Protein AF-A0A528CH02-F1 (afdb_monomer_lite)

Radius of gyration: 14.69 Å; chains: 1; bounding box: 31×23×42 Å

Structure (mmCIF, N/CA/C/O backbone):
data_AF-A0A528CH02-F1
#
_entry.id   AF-A0A528CH02-F1
#
loop_
_atom_site.group_PDB
_atom_site.id
_atom_site.type_symbol
_atom_site.label_atom_id
_atom_site.label_alt_id
_atom_site.label_comp_id
_atom_site.label_asym_id
_atom_site.label_entity_id
_atom_site.label_seq_id
_atom_site.pdbx_PDB_ins_code
_atom_site.Cartn_x
_atom_site.Cartn_y
_atom_site.Cartn_z
_atom_site.occupancy
_atom_site.B_iso_or_equiv
_atom_site.auth_seq_id
_atom_site.auth_comp_id
_atom_site.auth_asym_id
_atom_site.auth_atom_id
_atom_site.pdbx_PDB_model_num
ATOM 1 N N . ASP A 1 1 ? 10.118 -13.555 2.135 1.00 84.31 1 ASP A N 1
ATOM 2 C CA . ASP A 1 1 ? 9.017 -13.189 3.048 1.00 84.31 1 ASP A CA 1
ATOM 3 C C . ASP A 1 1 ? 8.286 -11.967 2.526 1.00 84.31 1 ASP A C 1
ATOM 5 O O . ASP A 1 1 ? 8.900 -11.175 1.823 1.00 84.31 1 ASP A O 1
ATOM 9 N N . LEU A 1 2 ? 6.992 -11.848 2.827 1.00 96.44 2 LEU A N 1
ATOM 10 C CA . LEU A 1 2 ? 6.166 -10.673 2.532 1.00 96.44 2 LEU A CA 1
ATOM 11 C C . LEU A 1 2 ? 5.581 -10.144 3.840 1.00 96.44 2 LEU A C 1
ATOM 13 O O . LEU A 1 2 ? 5.323 -10.921 4.761 1.00 96.44 2 LEU A O 1
ATOM 17 N N . TYR A 1 3 ? 5.343 -8.839 3.899 1.00 98.31 3 TYR A N 1
ATOM 18 C CA . TYR A 1 3 ? 4.737 -8.178 5.050 1.00 98.31 3 TYR A CA 1
ATOM 19 C C . TYR A 1 3 ? 3.363 -7.645 4.660 1.00 98.31 3 TYR A C 1
ATOM 21 O O . TYR A 1 3 ? 3.211 -7.074 3.583 1.00 98.31 3 TYR A O 1
ATOM 29 N N . VAL A 1 4 ? 2.371 -7.816 5.532 1.00 98.00 4 VAL A N 1
ATOM 30 C CA . VAL A 1 4 ? 0.990 -7.377 5.291 1.00 98.00 4 VAL A CA 1
ATOM 31 C C . VAL A 1 4 ? 0.545 -6.479 6.439 1.00 98.00 4 VAL A C 1
ATOM 33 O O . VAL A 1 4 ? 0.756 -6.818 7.603 1.00 98.00 4 VAL A O 1
ATOM 36 N N . GLN A 1 5 ? -0.042 -5.329 6.113 1.00 98.12 5 GLN A N 1
ATOM 37 C CA . GLN A 1 5 ? -0.682 -4.429 7.072 1.00 98.12 5 GLN A CA 1
ATOM 38 C C . GLN A 1 5 ? -2.114 -4.149 6.627 1.00 98.12 5 GLN A C 1
ATOM 40 O O . GLN A 1 5 ? -2.330 -3.729 5.491 1.00 98.12 5 GLN A O 1
ATOM 45 N N . ASP A 1 6 ? -3.054 -4.327 7.546 1.00 98.56 6 ASP A N 1
ATOM 46 C CA . ASP A 1 6 ? -4.438 -3.885 7.405 1.00 98.56 6 ASP A CA 1
ATOM 47 C C . ASP A 1 6 ? -4.608 -2.587 8.191 1.00 98.56 6 ASP A C 1
ATOM 49 O O . ASP A 1 6 ? -4.356 -2.532 9.398 1.00 98.56 6 ASP A O 1
ATOM 53 N N . LEU A 1 7 ? -4.914 -1.514 7.467 1.00 98.38 7 LEU A N 1
ATOM 54 C CA . LEU A 1 7 ? -4.854 -0.136 7.944 1.00 98.38 7 LEU A CA 1
ATOM 55 C C . LEU A 1 7 ? -6.016 0.678 7.374 1.00 98.38 7 LEU A C 1
ATOM 57 O O . LEU A 1 7 ? -6.668 0.271 6.417 1.00 98.38 7 LEU A O 1
ATOM 61 N N . VAL A 1 8 ? -6.267 1.851 7.944 1.00 98.31 8 VAL A N 1
ATOM 62 C CA . VAL A 1 8 ? -7.364 2.731 7.529 1.00 98.31 8 VAL A CA 1
ATOM 63 C C . VAL A 1 8 ? -6.827 4.103 7.134 1.00 98.31 8 VAL A C 1
ATOM 65 O O . VAL A 1 8 ? -6.073 4.736 7.878 1.00 98.31 8 VAL A O 1
ATOM 68 N N . GLY A 1 9 ? -7.205 4.564 5.943 1.00 97.69 9 GLY A N 1
ATOM 69 C CA . GLY A 1 9 ? -6.973 5.931 5.486 1.00 97.69 9 GLY A CA 1
ATOM 70 C C . GLY A 1 9 ? -8.182 6.818 5.777 1.00 97.69 9 GLY A C 1
ATOM 71 O O . GLY A 1 9 ? -9.290 6.475 5.384 1.00 97.69 9 GLY A O 1
ATOM 72 N N . GLY A 1 10 ? -7.964 7.969 6.418 1.00 96.88 10 GLY A N 1
ATOM 73 C CA . GLY A 1 10 ? -9.036 8.895 6.806 1.00 96.88 10 GLY A CA 1
ATOM 74 C C . GLY A 1 10 ? -9.646 8.560 8.171 1.00 96.88 10 GLY A C 1
ATOM 75 O O . GLY A 1 10 ? -9.853 7.399 8.499 1.00 96.88 10 GLY A O 1
ATOM 76 N N . ALA A 1 11 ? -9.887 9.592 8.985 1.00 96.12 11 ALA A N 1
ATOM 77 C CA . ALA A 1 11 ? -10.400 9.451 10.354 1.00 96.12 11 ALA A CA 1
ATOM 78 C C . ALA A 1 11 ? -11.928 9.603 10.465 1.00 96.12 11 ALA A C 1
ATOM 80 O O . ALA A 1 11 ? -12.485 9.370 11.532 1.00 96.12 11 ALA A O 1
ATOM 81 N N . ASP A 1 12 ? -12.583 10.053 9.395 1.00 97.06 12 ASP A N 1
ATOM 82 C CA . ASP A 1 12 ? -14.037 10.172 9.326 1.00 97.06 12 ASP A CA 1
ATOM 83 C C . ASP A 1 12 ? -14.638 8.799 9.006 1.00 97.06 12 ASP A C 1
ATOM 85 O O . ASP A 1 12 ? -14.241 8.170 8.027 1.00 97.06 12 ASP A O 1
ATOM 89 N N . GLU A 1 13 ? -15.567 8.326 9.834 1.00 93.25 13 GLU A N 1
ATOM 90 C CA . GLU A 1 13 ? -16.135 6.978 9.730 1.00 93.25 13 GLU A CA 1
ATOM 91 C C . GLU A 1 13 ? -16.914 6.736 8.432 1.00 93.25 13 GLU A C 1
ATOM 93 O O . GLU A 1 13 ? -16.903 5.613 7.931 1.00 93.25 13 GLU A O 1
ATOM 98 N N . ASP A 1 14 ? -17.537 7.773 7.868 1.00 96.25 14 ASP A N 1
ATOM 99 C CA . ASP A 1 14 ? -18.346 7.662 6.651 1.00 96.25 14 ASP A CA 1
ATOM 100 C C . ASP A 1 14 ? -17.488 7.768 5.378 1.00 96.25 14 ASP A C 1
ATOM 102 O O . ASP A 1 14 ? -17.931 7.400 4.288 1.00 96.25 14 ASP A O 1
ATOM 106 N N . LEU A 1 15 ? -16.258 8.281 5.504 1.00 96.44 15 LEU A N 1
ATOM 107 C CA . LEU A 1 15 ? -15.351 8.559 4.384 1.00 96.44 15 LEU A CA 1
ATOM 108 C C . LEU A 1 15 ? -14.027 7.786 4.452 1.00 96.44 15 LEU A C 1
ATOM 110 O O . LEU A 1 15 ? -13.164 7.976 3.588 1.00 96.44 15 LEU A O 1
ATOM 114 N N . LYS A 1 16 ? -13.831 6.951 5.476 1.00 96.81 16 LYS A N 1
ATOM 115 C CA . LYS A 1 16 ? -12.611 6.159 5.631 1.00 96.81 16 LYS A CA 1
ATOM 116 C C . LYS A 1 16 ? -12.477 5.107 4.536 1.00 96.81 16 LYS A C 1
ATOM 118 O O . LYS A 1 16 ? -13.456 4.607 3.993 1.00 96.81 16 LYS A O 1
ATOM 123 N N . LEU A 1 17 ? -11.233 4.735 4.259 1.00 97.62 17 LEU A N 1
ATOM 124 C CA . LEU A 1 17 ? -10.877 3.712 3.286 1.00 97.62 17 LEU A CA 1
ATOM 125 C C . LEU A 1 17 ? -10.095 2.595 3.970 1.00 97.62 17 LEU A C 1
ATOM 127 O O . LEU A 1 17 ? -8.956 2.797 4.412 1.00 97.62 17 LEU A O 1
ATOM 131 N N . THR A 1 18 ? -10.681 1.403 4.035 1.00 97.94 18 THR A N 1
ATOM 132 C CA . THR A 1 18 ? -9.962 0.224 4.523 1.00 97.94 18 THR A CA 1
ATOM 133 C C . THR A 1 18 ? -8.931 -0.206 3.480 1.00 97.94 18 THR A C 1
ATOM 135 O O . THR A 1 18 ? -9.224 -0.375 2.297 1.00 97.94 18 THR A O 1
ATOM 138 N N . THR A 1 19 ? -7.673 -0.321 3.895 1.00 98.31 19 THR A N 1
ATOM 139 C CA . THR A 1 19 ? -6.542 -0.520 2.989 1.00 98.31 19 THR A CA 1
ATOM 140 C C . THR A 1 19 ? -5.673 -1.678 3.458 1.00 98.31 19 THR A C 1
ATOM 142 O O . THR A 1 19 ? -5.144 -1.655 4.570 1.00 98.31 19 THR A O 1
ATOM 145 N N . ARG A 1 20 ? -5.464 -2.669 2.586 1.00 98.56 20 ARG A N 1
ATOM 146 C CA . ARG A 1 20 ? -4.465 -3.728 2.782 1.00 98.56 20 ARG A CA 1
ATOM 147 C C . ARG A 1 20 ? -3.202 -3.393 2.007 1.00 98.56 20 ARG A C 1
ATOM 149 O O . ARG A 1 20 ? -3.245 -3.213 0.793 1.00 98.56 20 ARG A O 1
ATOM 156 N N . VAL A 1 21 ? -2.069 -3.349 2.694 1.00 98.56 21 VAL A N 1
ATOM 157 C CA . VAL A 1 21 ? -0.771 -3.024 2.095 1.00 98.56 21 VAL A CA 1
ATOM 158 C C . VAL A 1 21 ? 0.159 -4.219 2.216 1.00 98.56 21 VAL A C 1
ATOM 160 O O . VAL A 1 21 ? 0.477 -4.657 3.321 1.00 98.56 21 VAL A O 1
ATOM 163 N N . VAL A 1 22 ? 0.587 -4.745 1.070 1.00 98.50 22 VAL A N 1
ATOM 164 C CA . VAL A 1 22 ? 1.537 -5.854 0.963 1.00 98.50 22 VAL A CA 1
ATOM 165 C C . VAL A 1 22 ? 2.877 -5.297 0.506 1.00 98.50 22 VAL A C 1
ATOM 167 O O . VAL A 1 22 ? 2.953 -4.696 -0.564 1.00 98.50 22 VAL A O 1
ATOM 170 N N . THR A 1 23 ? 3.932 -5.492 1.297 1.00 98.62 23 THR A N 1
ATOM 171 C CA . THR A 1 23 ? 5.264 -4.941 1.010 1.00 98.62 23 THR A CA 1
ATOM 172 C C . THR A 1 23 ? 6.337 -6.023 0.968 1.00 98.62 23 THR A C 1
ATOM 174 O O . THR A 1 23 ? 6.315 -6.988 1.738 1.00 98.62 23 THR A O 1
ATOM 177 N N . GLU A 1 24 ? 7.323 -5.833 0.092 1.00 98.00 24 GLU A N 1
ATOM 178 C CA . GLU A 1 24 ? 8.517 -6.685 0.020 1.00 98.00 24 GLU A CA 1
ATOM 179 C C . GLU A 1 24 ? 9.463 -6.469 1.217 1.00 98.00 24 GLU A C 1
ATOM 181 O O . GLU A 1 24 ? 10.035 -7.417 1.754 1.00 98.00 24 GLU A O 1
ATOM 186 N N . PHE A 1 25 ? 9.615 -5.220 1.671 1.00 98.06 25 PHE A N 1
ATOM 187 C CA . PHE A 1 25 ? 10.548 -4.863 2.742 1.00 98.06 25 PHE A CA 1
ATOM 188 C C . PHE A 1 25 ? 9.843 -4.542 4.063 1.00 98.06 25 PHE A C 1
ATOM 190 O O . PHE A 1 25 ? 8.806 -3.875 4.095 1.00 98.06 25 PHE A O 1
ATOM 197 N N . ALA A 1 26 ? 10.461 -4.953 5.176 1.00 98.19 26 ALA A N 1
ATOM 198 C CA . ALA A 1 26 ? 9.936 -4.735 6.527 1.00 98.19 26 ALA A CA 1
ATOM 199 C C . ALA A 1 26 ? 9.776 -3.246 6.863 1.00 98.19 26 ALA A C 1
ATOM 201 O O . ALA A 1 26 ? 8.802 -2.834 7.488 1.00 98.19 26 ALA A O 1
ATOM 202 N N . TRP A 1 27 ? 10.730 -2.418 6.436 1.00 97.88 27 TRP A N 1
ATOM 203 C CA . TRP A 1 27 ? 10.706 -0.992 6.743 1.00 97.88 27 TRP A CA 1
ATOM 204 C C . TRP A 1 27 ? 9.652 -0.230 5.922 1.00 97.88 27 TRP A C 1
ATOM 206 O O . TRP A 1 27 ? 9.134 0.764 6.420 1.00 97.88 27 TRP A O 1
ATOM 216 N N . HIS A 1 28 ? 9.254 -0.724 4.740 1.00 98.38 28 HIS A N 1
ATOM 217 C CA . HIS A 1 28 ? 8.075 -0.215 4.021 1.00 98.38 28 HIS A CA 1
ATOM 218 C C . HIS A 1 28 ? 6.787 -0.517 4.803 1.00 98.38 28 HIS A C 1
ATOM 220 O O . HIS A 1 28 ? 5.934 0.354 4.971 1.00 98.38 28 HIS A O 1
ATOM 226 N N . SER A 1 29 ? 6.683 -1.726 5.366 1.00 98.44 29 SER A N 1
ATOM 227 C CA . SER A 1 29 ? 5.565 -2.116 6.234 1.00 98.44 29 SER A CA 1
ATOM 228 C C . SER A 1 29 ? 5.477 -1.232 7.486 1.00 98.44 29 SER A C 1
ATOM 230 O O . SER A 1 29 ? 4.398 -0.776 7.865 1.00 98.44 29 SER A O 1
ATOM 232 N N . LEU A 1 30 ? 6.621 -0.929 8.111 1.00 98.38 30 LEU A N 1
ATOM 233 C CA . LEU A 1 30 ? 6.685 -0.009 9.248 1.00 98.38 30 LEU A CA 1
ATOM 234 C C . LEU A 1 30 ? 6.336 1.430 8.845 1.00 98.38 30 LEU A C 1
ATOM 236 O O . LEU A 1 30 ? 5.631 2.114 9.583 1.00 98.38 30 LEU A O 1
ATOM 240 N N . PHE A 1 31 ? 6.815 1.884 7.685 1.00 98.50 31 PHE A N 1
ATOM 241 C CA . PHE A 1 31 ? 6.521 3.212 7.157 1.00 98.50 31 PHE A CA 1
ATOM 242 C C . PHE A 1 31 ? 5.013 3.424 7.027 1.00 98.50 31 PHE A C 1
ATOM 244 O O . PHE A 1 31 ? 4.482 4.371 7.603 1.00 98.50 31 PHE A O 1
ATOM 251 N N . ILE A 1 32 ? 4.307 2.510 6.356 1.00 98.25 32 ILE A N 1
ATOM 252 C CA . ILE A 1 32 ? 2.868 2.681 6.140 1.00 98.25 32 ILE A CA 1
ATOM 253 C C . ILE A 1 32 ? 2.061 2.556 7.438 1.00 98.25 32 ILE A C 1
ATOM 255 O O . ILE A 1 32 ? 1.110 3.308 7.646 1.00 98.25 32 ILE A O 1
ATOM 259 N N . ARG A 1 33 ? 2.501 1.694 8.365 1.00 98.00 33 ARG A N 1
ATOM 260 C CA . ARG A 1 33 ? 1.907 1.547 9.704 1.00 98.00 33 ARG A CA 1
ATOM 261 C C . ARG A 1 33 ? 1.974 2.827 10.545 1.00 98.00 33 ARG A C 1
ATOM 263 O O . ARG A 1 33 ? 1.148 2.992 11.438 1.00 98.00 33 ARG A O 1
ATOM 270 N N . ASN A 1 34 ? 2.946 3.705 10.293 1.00 98.19 34 ASN A N 1
ATOM 271 C CA . ASN A 1 34 ? 3.056 4.998 10.975 1.00 98.19 34 ASN A CA 1
ATOM 272 C C . ASN A 1 34 ? 2.184 6.092 10.342 1.00 98.19 34 ASN A C 1
ATOM 274 O O . ASN A 1 34 ? 1.911 7.090 11.002 1.00 98.19 34 ASN A O 1
ATOM 278 N N . LEU A 1 35 ? 1.797 5.940 9.073 1.00 98.00 35 LEU A N 1
ATOM 279 C CA . LEU A 1 35 ? 1.065 6.968 8.329 1.00 98.00 35 LEU A CA 1
ATOM 280 C C . LEU A 1 35 ? -0.446 6.755 8.324 1.00 98.00 35 LEU A C 1
ATOM 282 O O . LEU A 1 35 ? -1.191 7.732 8.305 1.00 98.00 35 LEU A O 1
ATOM 286 N N . LEU A 1 36 ? -0.897 5.501 8.320 1.00 98.25 36 LEU A N 1
ATOM 287 C CA . LEU A 1 36 ? -2.318 5.167 8.342 1.00 98.25 36 LEU A CA 1
ATOM 288 C C . LEU A 1 36 ? -2.787 4.800 9.751 1.00 98.25 36 LEU A C 1
ATOM 290 O O . LEU A 1 36 ? -1.999 4.461 10.637 1.00 98.25 36 LEU A O 1
ATOM 294 N N . ILE A 1 37 ? -4.100 4.861 9.950 1.00 98.19 37 ILE A N 1
ATOM 295 C CA . ILE A 1 37 ? -4.737 4.530 11.220 1.00 98.19 37 ILE A CA 1
ATOM 296 C C . ILE A 1 37 ? -4.705 3.015 11.398 1.00 98.19 37 ILE A C 1
ATOM 298 O O . ILE A 1 37 ? -4.964 2.249 10.469 1.00 98.19 37 ILE A O 1
ATOM 302 N N . ARG A 1 38 ? -4.364 2.588 12.613 1.00 97.69 38 ARG A N 1
ATOM 303 C CA . ARG A 1 38 ? -4.359 1.179 13.000 1.00 97.69 38 ARG A CA 1
ATOM 304 C C . ARG A 1 38 ? -5.740 0.833 13.558 1.00 97.69 38 ARG A C 1
ATOM 306 O O . ARG A 1 38 ? -6.111 1.462 14.548 1.00 97.69 38 ARG A O 1
ATOM 313 N N . PRO A 1 39 ? -6.457 -0.133 12.963 1.00 96.44 39 PRO A N 1
ATOM 314 C CA . PRO A 1 39 ? -7.681 -0.662 13.547 1.00 96.44 39 PRO A CA 1
ATOM 315 C C . PRO A 1 39 ? -7.416 -1.294 14.910 1.00 96.44 39 PRO A C 1
ATOM 317 O O . PRO A 1 39 ? -6.291 -1.719 15.214 1.00 96.44 39 PRO A O 1
ATOM 320 N N . GLU A 1 40 ? -8.471 -1.412 15.700 1.00 95.62 40 GLU A N 1
ATOM 321 C CA . GLU A 1 40 ? -8.452 -2.222 16.905 1.00 95.62 40 GLU A CA 1
ATOM 322 C C . GLU A 1 40 ? -8.311 -3.706 16.548 1.00 95.62 40 GLU A C 1
ATOM 324 O O . GLU A 1 40 ? -8.762 -4.176 15.503 1.00 95.62 40 GLU A O 1
ATOM 329 N N . ALA A 1 41 ? -7.696 -4.485 17.439 1.00 95.38 41 ALA A N 1
ATOM 330 C CA . ALA A 1 41 ? -7.391 -5.891 17.160 1.00 95.38 41 ALA A CA 1
ATOM 331 C C . ALA A 1 41 ? -8.639 -6.731 16.822 1.00 95.38 41 ALA A C 1
ATOM 333 O O . ALA A 1 41 ? -8.552 -7.650 16.013 1.00 95.38 41 ALA A O 1
ATOM 334 N N . ALA A 1 42 ? -9.792 -6.401 17.412 1.00 96.44 42 ALA A N 1
ATOM 335 C CA . ALA A 1 42 ? -11.058 -7.084 17.153 1.00 96.44 42 ALA A CA 1
ATOM 336 C C . ALA A 1 42 ? -11.606 -6.823 15.739 1.00 96.44 42 ALA A C 1
ATOM 338 O O . ALA A 1 42 ? -12.290 -7.673 15.179 1.00 96.44 42 ALA A O 1
ATOM 339 N N . GLU A 1 43 ? -11.288 -5.675 15.138 1.00 93.56 43 GLU A N 1
ATOM 340 C CA . GLU A 1 43 ? -11.731 -5.332 13.782 1.00 93.56 43 GLU A CA 1
ATOM 341 C C . GLU A 1 43 ? -10.954 -6.120 12.716 1.00 93.56 43 GLU A C 1
ATOM 343 O O . GLU A 1 43 ? -11.444 -6.329 11.607 1.00 93.56 43 GLU A O 1
ATOM 348 N N . LEU A 1 44 ? -9.750 -6.598 13.054 1.00 95.19 44 LEU A N 1
ATOM 349 C CA . LEU A 1 44 ? -8.868 -7.300 12.121 1.00 95.19 44 LEU A CA 1
ATOM 350 C C . LEU A 1 44 ? -9.374 -8.696 11.730 1.00 95.19 44 LEU A C 1
ATOM 352 O O . LEU A 1 44 ? -9.083 -9.155 10.628 1.00 95.19 44 LEU A O 1
ATOM 356 N N . GLU A 1 45 ? -10.143 -9.372 12.592 1.00 94.88 45 GLU A N 1
ATOM 357 C CA . GLU A 1 45 ? -10.657 -10.728 12.323 1.00 94.88 45 GLU A CA 1
ATOM 358 C C . GLU A 1 45 ? -11.578 -10.774 11.094 1.00 94.88 45 GLU A C 1
ATOM 360 O O . GLU A 1 45 ? -11.635 -11.774 10.373 1.00 94.88 45 GLU A O 1
ATOM 365 N N . HIS A 1 46 ? -12.277 -9.672 10.827 1.00 94.56 46 HIS A N 1
ATOM 366 C CA . HIS A 1 46 ? -13.243 -9.548 9.736 1.00 94.56 46 HIS A CA 1
ATOM 367 C C . HIS A 1 46 ? -12.856 -8.453 8.735 1.00 94.56 46 HIS A C 1
ATOM 369 O O . HIS A 1 46 ? -13.704 -7.967 7.989 1.00 94.56 46 HIS A O 1
ATOM 375 N N . PHE A 1 47 ? -11.579 -8.063 8.707 1.00 96.19 47 PHE A N 1
ATOM 376 C CA . PHE A 1 47 ? -11.101 -6.971 7.869 1.00 96.19 47 PHE A CA 1
ATOM 377 C C . PHE A 1 47 ? -11.169 -7.322 6.378 1.00 96.19 47 PHE A C 1
ATOM 379 O O . PHE A 1 47 ? -10.478 -8.227 5.892 1.00 96.19 47 PHE A O 1
ATOM 386 N N . VA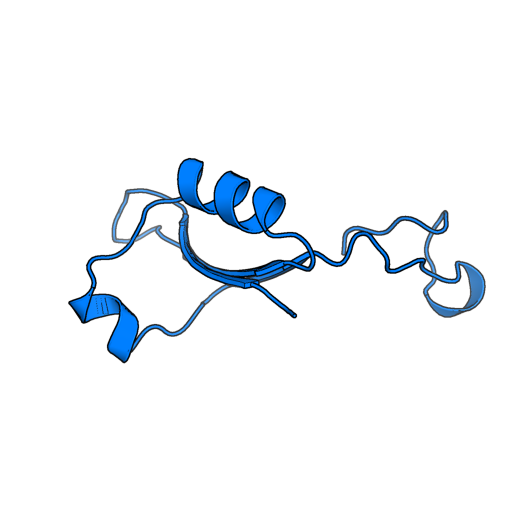L A 1 48 ? -11.971 -6.558 5.639 1.00 96.50 48 VAL A N 1
ATOM 387 C CA . VAL A 1 48 ? -12.086 -6.631 4.180 1.00 96.50 48 VAL A CA 1
ATOM 388 C C . VAL A 1 48 ? -11.588 -5.306 3.608 1.00 96.50 48 VAL A C 1
ATOM 390 O O . VAL A 1 48 ? -12.202 -4.288 3.900 1.00 96.50 48 VAL A O 1
ATOM 393 N N . PRO A 1 49 ? -10.489 -5.292 2.832 1.00 97.62 49 PRO A N 1
ATOM 394 C CA . PRO A 1 49 ? -9.954 -4.056 2.277 1.00 97.62 49 PRO A CA 1
ATOM 395 C C . PRO A 1 49 ? -10.759 -3.580 1.064 1.00 97.62 49 PRO A C 1
ATOM 397 O O . PRO A 1 49 ? -10.944 -4.331 0.105 1.00 97.62 49 PRO A O 1
ATOM 400 N N . ASP A 1 50 ? -11.123 -2.304 1.059 1.00 97.94 50 ASP A N 1
ATOM 401 C CA . ASP A 1 50 ? -11.657 -1.597 -0.109 1.00 97.94 50 ASP A CA 1
ATOM 402 C C . ASP A 1 50 ? -10.552 -1.311 -1.136 1.00 97.94 50 ASP A C 1
ATOM 404 O O . ASP A 1 50 ? -10.771 -1.349 -2.347 1.00 97.94 50 ASP A O 1
ATOM 408 N N . MET A 1 51 ? -9.335 -1.047 -0.648 1.00 97.75 51 MET A N 1
ATOM 409 C CA . MET A 1 51 ? -8.150 -0.797 -1.463 1.00 97.75 51 MET A CA 1
ATOM 410 C C . MET A 1 51 ? -7.026 -1.765 -1.108 1.00 97.75 51 MET A C 1
ATOM 412 O O . MET A 1 51 ? -6.714 -1.999 0.058 1.00 97.75 51 MET A O 1
ATOM 416 N N . THR A 1 52 ? -6.360 -2.300 -2.128 1.00 98.25 52 THR A N 1
ATOM 417 C CA . THR A 1 52 ? -5.142 -3.096 -1.946 1.00 98.25 52 THR A CA 1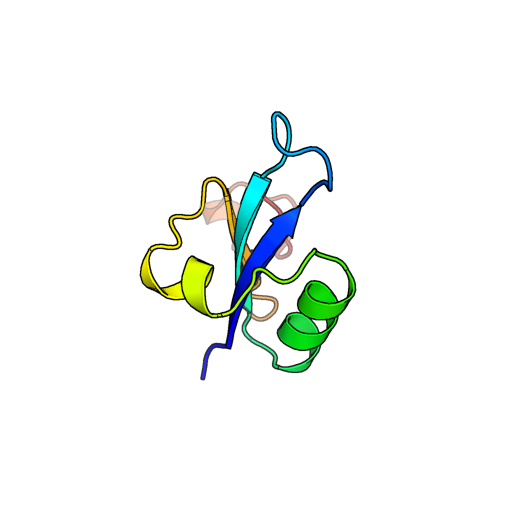
ATOM 418 C C . THR A 1 52 ? -3.962 -2.393 -2.598 1.00 98.25 52 THR A C 1
ATOM 420 O O . THR A 1 52 ? -4.015 -2.047 -3.775 1.00 98.25 52 THR A O 1
ATOM 423 N N . ILE A 1 53 ? -2.886 -2.210 -1.836 1.00 98.38 53 ILE A N 1
ATOM 424 C CA . ILE A 1 53 ? -1.612 -1.671 -2.310 1.00 98.38 53 ILE A CA 1
ATOM 425 C C . ILE A 1 53 ? -0.592 -2.802 -2.315 1.00 98.38 53 ILE A C 1
ATOM 427 O O . ILE A 1 53 ? -0.393 -3.478 -1.305 1.00 98.38 53 ILE A O 1
ATOM 431 N N . ILE A 1 54 ? 0.071 -2.986 -3.452 1.00 98.19 54 ILE A N 1
ATOM 432 C CA . ILE A 1 54 ? 1.148 -3.958 -3.622 1.00 98.19 54 ILE A CA 1
ATOM 433 C C . ILE A 1 54 ? 2.431 -3.183 -3.915 1.00 98.19 54 ILE A C 1
ATOM 435 O O . ILE A 1 54 ? 2.578 -2.594 -4.983 1.00 98.19 54 ILE A O 1
ATOM 439 N N . ASP A 1 55 ? 3.352 -3.187 -2.957 1.00 98.06 55 ASP A N 1
ATOM 440 C CA . ASP A 1 55 ? 4.630 -2.490 -3.041 1.00 98.06 55 ASP A CA 1
ATOM 441 C C . ASP A 1 55 ? 5.779 -3.490 -3.231 1.00 98.06 55 ASP A C 1
ATOM 443 O O . ASP A 1 55 ? 6.238 -4.159 -2.296 1.00 98.06 55 ASP A O 1
ATOM 447 N N . LEU A 1 56 ? 6.208 -3.599 -4.490 1.00 96.88 56 LEU A N 1
ATOM 448 C CA . LEU A 1 56 ? 7.229 -4.529 -4.972 1.00 96.88 56 LEU A CA 1
ATOM 449 C C . LEU A 1 56 ? 8.370 -3.748 -5.644 1.00 96.88 56 LEU A C 1
ATOM 451 O O . LEU A 1 56 ? 8.470 -3.735 -6.872 1.00 96.88 56 LEU A O 1
ATOM 455 N N . PRO A 1 57 ? 9.246 -3.080 -4.877 1.00 96.25 57 PRO A N 1
ATOM 456 C CA . PRO A 1 57 ? 10.327 -2.261 -5.425 1.00 96.25 57 PRO A CA 1
ATOM 457 C C . PRO A 1 57 ? 11.373 -3.068 -6.212 1.00 96.25 57 PRO A C 1
ATOM 459 O O . PRO A 1 57 ? 12.094 -2.491 -7.030 1.00 96.25 57 PRO A O 1
ATOM 462 N N . SER A 1 58 ? 11.480 -4.386 -5.999 1.00 96.38 58 SER A N 1
ATOM 463 C CA . SER A 1 58 ? 12.326 -5.255 -6.831 1.00 96.38 58 SER A CA 1
ATOM 464 C C . SER A 1 58 ? 11.752 -5.510 -8.227 1.00 96.38 58 SER A C 1
ATOM 466 O O . SER A 1 58 ? 12.504 -5.878 -9.138 1.00 96.38 58 SER A O 1
ATOM 468 N N . PHE A 1 59 ? 10.446 -5.303 -8.430 1.00 96.75 59 PHE A N 1
ATOM 469 C CA . PHE A 1 59 ? 9.823 -5.480 -9.731 1.00 96.75 59 PHE A CA 1
ATOM 470 C C . PHE A 1 59 ? 10.314 -4.407 -10.700 1.00 96.75 59 PHE A C 1
ATOM 472 O O . PHE A 1 59 ? 10.230 -3.204 -10.451 1.00 96.75 59 PHE A O 1
ATOM 479 N N . ARG A 1 60 ? 10.802 -4.858 -11.856 1.00 97.75 60 ARG A N 1
ATOM 480 C CA . ARG A 1 60 ? 11.142 -3.987 -12.977 1.00 97.75 60 ARG A CA 1
ATOM 481 C C . ARG A 1 60 ? 10.188 -4.267 -14.118 1.00 97.75 60 ARG A C 1
ATOM 483 O O . ARG A 1 60 ? 10.191 -5.363 -14.678 1.00 97.75 60 ARG A O 1
ATOM 490 N N . ALA A 1 61 ? 9.391 -3.266 -14.469 1.00 97.81 61 ALA A N 1
ATOM 491 C CA . ALA A 1 61 ? 8.532 -3.357 -15.631 1.00 97.81 61 ALA A CA 1
ATOM 492 C C . ALA A 1 61 ? 9.387 -3.477 -16.902 1.00 97.81 61 ALA A C 1
ATOM 494 O O . ALA A 1 61 ? 10.373 -2.768 -17.077 1.00 97.81 61 ALA A O 1
ATOM 495 N N . ASP A 1 62 ? 8.992 -4.360 -17.810 1.00 98.00 62 ASP A N 1
ATOM 496 C CA . ASP A 1 62 ? 9.408 -4.305 -19.207 1.00 98.00 62 ASP A CA 1
ATOM 497 C C . ASP A 1 62 ? 8.554 -3.252 -19.946 1.00 98.00 62 ASP A C 1
ATOM 499 O O . ASP A 1 62 ? 7.342 -3.456 -20.068 1.00 98.00 62 ASP A O 1
ATOM 503 N N . PRO A 1 63 ? 9.144 -2.145 -20.445 1.00 98.00 63 PRO A N 1
ATOM 504 C CA . PRO A 1 63 ? 8.408 -1.097 -21.153 1.00 98.00 63 PRO A CA 1
ATOM 505 C C . PRO A 1 63 ? 7.620 -1.594 -22.368 1.00 98.00 63 PRO A C 1
ATOM 507 O O . PRO A 1 63 ? 6.494 -1.153 -22.588 1.00 98.00 63 PRO A O 1
ATOM 510 N N . ALA A 1 64 ? 8.185 -2.523 -23.146 1.00 97.75 64 ALA A N 1
ATOM 511 C CA . ALA A 1 64 ? 7.559 -3.013 -24.371 1.00 97.75 64 ALA A CA 1
ATOM 512 C C . ALA A 1 64 ? 6.374 -3.932 -24.060 1.00 97.75 64 ALA A C 1
ATOM 514 O O . ALA A 1 64 ? 5.344 -3.870 -24.729 1.00 97.75 64 ALA A O 1
ATOM 515 N N . ARG A 1 65 ? 6.506 -4.763 -23.021 1.00 97.94 65 ARG A N 1
ATOM 516 C CA . ARG A 1 65 ? 5.447 -5.685 -22.592 1.00 97.94 65 ARG A CA 1
ATOM 517 C C . ARG A 1 65 ? 4.342 -4.995 -21.791 1.00 97.94 65 ARG A C 1
ATOM 519 O O . ARG A 1 65 ? 3.179 -5.355 -21.941 1.00 97.94 65 ARG A O 1
ATOM 526 N N . HIS A 1 66 ? 4.699 -4.067 -20.907 1.00 97.00 66 HIS A N 1
ATOM 527 C CA . HIS A 1 66 ? 3.773 -3.480 -19.932 1.00 97.00 66 HIS A CA 1
ATOM 528 C C . HIS A 1 66 ? 3.307 -2.065 -20.296 1.00 97.00 66 HIS A C 1
ATOM 530 O O . HIS A 1 66 ? 2.504 -1.493 -19.565 1.00 97.00 66 HIS A O 1
ATOM 536 N N . GLY A 1 67 ? 3.792 -1.482 -21.398 1.00 96.81 67 GLY A N 1
ATOM 537 C CA . GLY A 1 67 ? 3.362 -0.157 -21.854 1.00 96.81 67 GLY A CA 1
ATOM 538 C C . GLY A 1 67 ? 3.805 0.991 -20.941 1.00 96.81 67 GLY A C 1
ATOM 539 O O . GLY A 1 67 ? 3.153 2.032 -20.892 1.00 96.81 67 GLY A O 1
ATOM 540 N N . THR A 1 68 ? 4.894 0.812 -20.193 1.00 98.06 68 THR A N 1
ATOM 541 C CA . THR A 1 68 ? 5.421 1.816 -19.258 1.00 98.06 68 THR A CA 1
ATOM 542 C C . THR A 1 68 ? 6.516 2.661 -19.911 1.0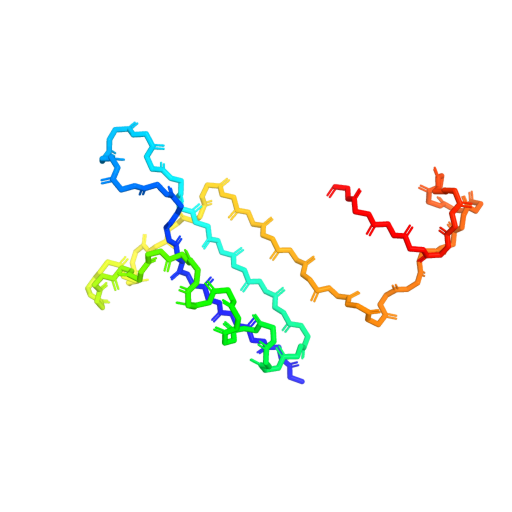0 98.06 68 THR A C 1
ATOM 544 O O . THR A 1 68 ? 7.148 2.252 -20.881 1.00 98.06 68 THR A O 1
ATOM 547 N N . ARG A 1 69 ? 6.783 3.864 -19.378 1.00 97.31 69 ARG A N 1
ATOM 548 C CA . ARG A 1 69 ? 7.852 4.742 -19.902 1.00 97.31 69 ARG A CA 1
ATOM 549 C C . ARG A 1 69 ? 9.257 4.217 -19.586 1.00 97.31 69 ARG A C 1
ATOM 551 O O . ARG A 1 69 ? 10.178 4.397 -20.375 1.00 97.31 69 ARG A O 1
ATOM 558 N N . THR A 1 70 ? 9.436 3.634 -18.404 1.00 97.81 70 THR A N 1
ATOM 559 C CA . THR A 1 70 ? 10.709 3.086 -17.912 1.00 97.81 70 THR A CA 1
ATOM 560 C C . THR A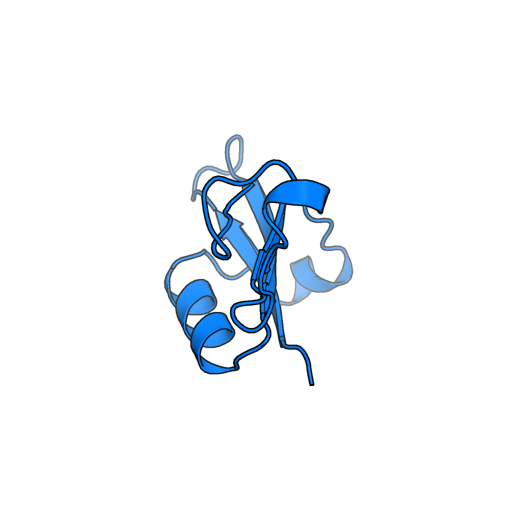 1 70 ? 10.451 1.785 -17.147 1.00 97.81 70 THR A C 1
ATOM 562 O O . THR A 1 70 ? 9.314 1.315 -17.076 1.00 97.81 70 THR A O 1
ATOM 565 N N . GLY A 1 71 ? 11.500 1.209 -16.548 1.00 97.44 71 GLY A N 1
ATOM 566 C CA . GLY A 1 71 ? 11.370 0.037 -15.679 1.00 97.44 71 GLY A CA 1
ATOM 567 C C . GLY A 1 71 ? 10.684 0.289 -14.333 1.00 97.44 71 GLY A C 1
ATOM 568 O O . GLY A 1 71 ? 10.408 -0.668 -13.617 1.00 97.44 71 GLY A O 1
ATOM 569 N N . THR A 1 72 ? 10.394 1.547 -13.990 1.00 97.69 72 THR A N 1
ATOM 570 C CA . THR A 1 72 ? 9.643 1.929 -12.787 1.00 97.69 72 THR A CA 1
ATOM 571 C C . THR A 1 72 ? 8.199 2.241 -13.167 1.00 97.69 72 THR A C 1
ATOM 573 O O . THR A 1 72 ? 7.961 2.996 -14.112 1.00 97.69 72 THR A O 1
ATOM 576 N N . VAL A 1 73 ? 7.240 1.697 -12.417 1.00 97.25 73 VAL A N 1
ATOM 577 C CA . VAL A 1 73 ? 5.804 1.901 -12.638 1.00 97.25 73 VAL A CA 1
ATOM 578 C C . VAL A 1 73 ? 5.063 2.053 -11.310 1.00 97.25 73 VAL A C 1
ATOM 580 O O . VAL A 1 73 ? 5.406 1.397 -10.333 1.00 97.25 73 VAL A O 1
ATOM 583 N N . ILE A 1 74 ? 4.061 2.932 -11.305 1.00 96.25 74 ILE A N 1
ATOM 584 C CA . ILE A 1 74 ? 3.033 3.074 -10.269 1.00 96.25 74 ILE A CA 1
ATOM 585 C C . ILE A 1 74 ? 1.715 3.131 -11.049 1.00 96.25 74 ILE A C 1
ATOM 587 O O . ILE A 1 74 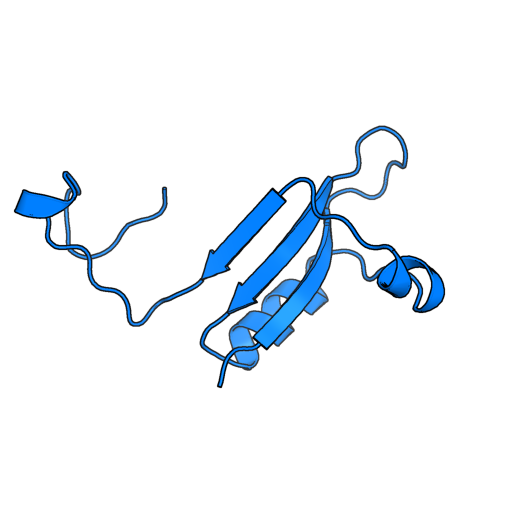? 1.572 4.020 -11.893 1.00 96.25 74 ILE A O 1
ATOM 591 N N . ALA A 1 75 ? 0.833 2.151 -10.858 1.00 91.75 75 ALA A N 1
ATOM 592 C CA . ALA A 1 75 ? -0.377 1.944 -11.656 1.00 91.75 75 ALA A CA 1
ATOM 593 C C . ALA A 1 75 ? -1.551 1.514 -10.777 1.00 91.75 75 ALA A C 1
ATOM 595 O O . ALA A 1 75 ? -1.280 0.897 -9.722 1.00 91.75 75 ALA A O 1
#

Sequence (75 aa):
DLYVQDLVGGADEDLKLTTRVVTEFAWHSLFIRNLLIRPEAAELEHFVPDMTIIDLPSFRADPARHGTRTGTVIA

pLDDT: mean 97.11, std 1.99, range [84.31, 98.62]

Foldseek 3Di:
DKDWAFFWDDPDPVPIFTEIEIEPDPVVVVVVPVVTHHDDPVCVVVRDGPYYHYYDPVQFDDCVVPVDPGRDDDD

Secondary structure (DSSP, 8-state):
--EEEEEEE-S-TTT-EEEEEEESSHHHHHHHHHHSBPPPTTTGGG---SEEEEE-TT----HHHH--SSS----

=== Feature glossary ===
Feature key, reading from the visual/contextual features back to the raw sequence:

Rendered structure images. Six rendered views show the 3D structure from the faces of a cube — i.e. along ±x, ±y, ±z. Rendering representation is drawn randomly per protein from cartoon (secondary-structure ribbons), sticks (backbone bonds), or molecular surface; coloring is either N→C rainbow (blue at the N-terminus through red at the C-terminus) or one color per chain.

Contact-map, Ramachandran, and PAE plots. The contact map is a binary N×N matrix image: pixel (i, j) is dark where Cα_i and Cα_j are within 8 Å and |i−j|>4. Because the |i−j|>4 filter removes local helical contacts, off-diagonal stripes parallel to the main diagonal indicate parallel β-sheets; stripes perpendicular to it indicate antiparallel β-sheets. The Ramachandran plot scatters every residue's (φ, ψ) pair against the sterically allowed regions. The PAE heatmap renders the predicted-aligned-error matrix.

InterPro / GO / CATH / organism. Database cross-references. InterPro integrates a dozen domain/family signature databases into unified entries with residue-range hits. GO terms attach function/process/location labels with evidence codes. CATH codes position the fold in a four-level structural taxonomy. Organism is the NCBI-taxonomy species name.

Nearest PDB structures. The Foldseek neighbor list gives the closest experimentally determined structures in the PDB, ranked by structural alignment. TM-score near 1 means near-identical fold; near 0.3 means only rough topology match. This is how one finds what a novel AlphaFold prediction most resembles in the solved-structure universe.

Predicted aligned error. PAE(i, j) answers: if I align the predicted and true structures on residue i, how far off (in Å) do I expect residue j to be? A block-diagonal PAE matrix with low values on the blocks and high values off-diagonal is the signature of a multi-domain protein with confidently predicted domains but uncertain inter-domain orientation.

Solvent-accessible surface area. Accessible surface area quantifies burial. A residue with SASA near zero is packed into the hydrophobic core; one with SASA >100 Å² sits on the surface. Computed here via the Shrake–Rupley numerical algorithm with a 1.4 Å probe.

B-factor. B-factor (Debye–Waller factor) reflects 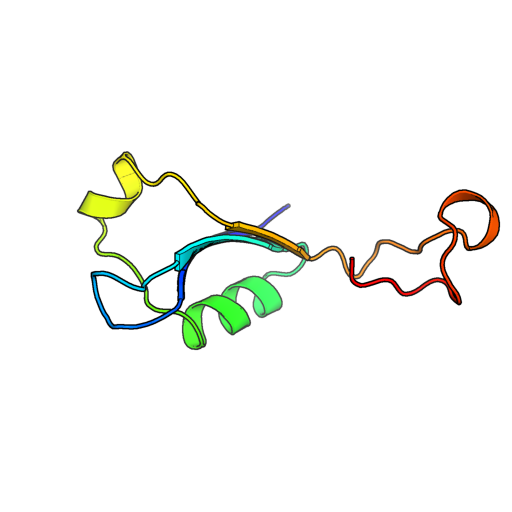atomic displacement in the crystal lattice. It is an experimental observable (units Å²), not a prediction; low values mean the atom is pinned down, high values mean it moves or is heterogeneous across the crystal.

pLDDT. For AlphaFold models, the B-factor field carries pLDDT — the model's own estimate of local accuracy on a 0–100 scale. Regions with pLDDT<50 should be treated as essentially unmodeled; they often correspond to intrinsically disordered segments.

Backbone torsions (φ/ψ). φ (phi) and ψ (psi) are the two rotatable backbone dihedrals per residue: φ is the C(i-1)–N–Cα–C torsion, ψ is the N–Cα–C–N(i+1) torsion, both in degrees on (−180°, 180°]. α-helical residues cluster near (−60°, −45°); β-strand residues near (−120°, +130°). A Ramachandran plot is simply a scatter of (φ, ψ) for every residue.

Radius of gyration, Cα contacts, bounding box. Radius of gyration (Rg) is the root-mean-square distance of Cα atoms from their centroid — a single number for overall size and compactness. A globular domain of N residues has Rg ≈ 2.2·N^0.38 Å; an extended or disordered chain has a much larger Rg. The Cα contact count is the number of residue pairs whose Cα atoms are within 8 Å and are more than four positions apart in sequence — a standard proxy for tertiary packing density. The bounding box is the smallest axis-aligned box enclosing all Cα atoms.

Secondary structure (3-state, P-SEA). Three-state secondary structure (P-SEA) collapses the eight DSSP classes into helix (a), strand (b), and coil (c). P-SEA assigns these from Cα geometry alone — distances and angles — without requiring backbone oxygens, so it works on any Cα trace.

Secondary structure (8-state, DSSP). DSSP 8-state secondary structure assigns each residue one of H (α-helix), G (3₁₀-helix), I (π-helix), E (extended β-strand), B (isolated β-bridge), T (hydrogen-bonded turn), S (bend), or '-' (coil). The assignment is computed from backbone hydrogen-bond geometry via the Kabsch–Sander algorithm.

Foldseek 3Di. A 3Di character summarizes, for each residue, the relative orientation of the Cα frame of its nearest spatial neighbor. Because it encodes fold topology rather than chemistry, 3Di alignments detect remote structural similarity that sequence alignment misses.

mmCIF coordinates. The mmCIF block holds the 3D Cartesian coordinates of each backbone atom (N, Cα, C, O) in ångströms. mmCIF is the PDB's canonical archive format — a tagged-loop text representation of the atomic model.

Sequence. Sequence gives the chain of amino acids in standard one-letter code (A=alanine, C=cysteine, …, Y=tyrosine), read N→C. It is the only feature that is directly encoded by the gene; all structural features are derived from the folded form of this sequence.